Protein AF-A0A966SJA0-F1 (afdb_monomer_lite)

Structure (mmCIF, N/CA/C/O backbone):
data_AF-A0A966SJA0-F1
#
_entry.id   AF-A0A966SJA0-F1
#
loop_
_atom_site.group_PDB
_atom_site.id
_atom_site.type_symbol
_atom_site.label_atom_id
_atom_site.label_alt_id
_atom_site.label_comp_id
_atom_site.label_asym_id
_atom_site.label_entity_id
_atom_site.label_seq_id
_atom_site.pdbx_PDB_ins_code
_atom_site.Cartn_x
_atom_site.Cartn_y
_atom_site.Cartn_z
_atom_site.occupancy
_atom_site.B_iso_or_equiv
_atom_site.auth_seq_id
_atom_site.auth_comp_id
_atom_site.auth_asym_id
_atom_site.auth_atom_id
_atom_site.pdbx_PDB_model_num
ATOM 1 N N . ASN A 1 1 ? -10.870 18.703 -3.153 1.00 44.91 1 ASN A N 1
ATOM 2 C CA . ASN A 1 1 ? -11.644 18.810 -4.413 1.00 44.91 1 ASN A CA 1
ATOM 3 C C . ASN A 1 1 ? -11.099 17.917 -5.536 1.00 44.91 1 ASN A C 1
ATOM 5 O O . ASN A 1 1 ? -11.038 18.355 -6.672 1.00 44.91 1 ASN A O 1
ATOM 9 N N . TYR A 1 2 ? -10.766 16.648 -5.261 1.00 39.69 2 TYR A N 1
ATOM 10 C CA . TYR A 1 2 ? -10.372 15.685 -6.312 1.00 39.69 2 TYR A CA 1
ATOM 11 C C . TYR A 1 2 ? -11.586 15.096 -7.056 1.00 39.69 2 TYR A C 1
ATOM 13 O O . TYR A 1 2 ? -11.503 14.808 -8.240 1.00 39.69 2 TYR A O 1
ATOM 21 N N . ALA A 1 3 ? -12.736 14.979 -6.378 1.00 45.75 3 ALA A N 1
ATOM 22 C CA . ALA A 1 3 ? -13.991 14.523 -6.987 1.00 45.75 3 ALA A CA 1
ATOM 23 C C . ALA A 1 3 ? -14.664 15.580 -7.885 1.00 45.75 3 ALA A C 1
ATOM 25 O O . ALA A 1 3 ? -15.545 15.246 -8.666 1.00 45.75 3 ALA A O 1
ATOM 26 N N . VAL A 1 4 ? -14.269 16.852 -7.751 1.00 48.88 4 VAL A N 1
ATOM 27 C CA . VAL A 1 4 ? -14.918 17.989 -8.428 1.00 48.88 4 VAL A CA 1
ATOM 28 C C . VAL A 1 4 ? -14.177 18.383 -9.706 1.00 48.88 4 VAL A C 1
ATOM 30 O O . VAL A 1 4 ? -14.816 18.767 -10.675 1.00 48.88 4 VAL A O 1
ATOM 33 N N . ASN A 1 5 ? -12.849 18.237 -9.734 1.00 48.62 5 ASN A N 1
ATOM 34 C CA . ASN A 1 5 ? -12.024 18.525 -10.905 1.00 48.62 5 ASN A CA 1
ATOM 35 C C . ASN A 1 5 ? -11.152 17.306 -11.229 1.00 48.62 5 ASN A C 1
ATOM 37 O O . ASN A 1 5 ? -10.047 17.200 -10.686 1.00 48.62 5 ASN A O 1
ATOM 41 N N . PRO A 1 6 ? -11.626 16.376 -12.074 1.00 47.94 6 PRO A N 1
ATOM 42 C CA . PRO A 1 6 ? -10.750 15.351 -12.611 1.00 47.94 6 PRO A CA 1
ATOM 43 C C . PRO A 1 6 ? -9.652 16.009 -13.471 1.00 47.94 6 PRO A C 1
ATOM 45 O O . PRO A 1 6 ? -9.915 17.014 -14.140 1.00 47.94 6 PRO A O 1
ATOM 48 N N . PRO A 1 7 ? -8.419 15.480 -13.443 1.00 51.56 7 PRO A N 1
ATOM 49 C CA . PRO A 1 7 ? -7.311 16.006 -14.230 1.00 51.56 7 PRO A CA 1
ATOM 50 C C . PRO A 1 7 ? -7.607 15.950 -15.736 1.00 51.56 7 PRO A C 1
ATOM 52 O O . PRO A 1 7 ? -8.364 15.101 -16.216 1.00 51.56 7 PRO A O 1
ATOM 55 N N . ALA A 1 8 ? -7.011 16.881 -16.485 1.00 55.66 8 ALA A N 1
ATOM 56 C CA . ALA A 1 8 ? -7.198 16.980 -17.929 1.00 55.66 8 ALA A CA 1
ATOM 57 C C . ALA A 1 8 ? -6.725 15.695 -18.632 1.00 55.66 8 ALA A C 1
ATOM 59 O O . ALA A 1 8 ? -5.704 15.106 -18.262 1.00 55.66 8 ALA A O 1
ATOM 60 N N . ALA A 1 9 ? -7.461 15.270 -19.663 1.00 46.16 9 ALA A N 1
ATOM 61 C CA . ALA A 1 9 ? -7.163 14.067 -20.436 1.00 46.16 9 ALA A CA 1
ATOM 62 C C . ALA A 1 9 ? -5.716 14.103 -20.971 1.00 46.16 9 ALA A C 1
ATOM 64 O O . ALA A 1 9 ? -5.395 14.891 -21.857 1.00 46.16 9 ALA A O 1
ATOM 65 N N . GLY A 1 10 ? -4.841 13.267 -20.399 1.00 52.41 10 GLY A N 1
ATOM 66 C CA . GLY A 1 10 ? -3.413 13.199 -20.739 1.00 52.41 10 GLY A CA 1
ATOM 67 C C . GLY A 1 10 ? -2.457 13.225 -19.541 1.00 52.41 10 GLY A C 1
ATOM 68 O O . GLY A 1 10 ? -1.282 12.897 -19.709 1.00 52.41 10 GLY A O 1
ATOM 69 N N . GLN A 1 11 ? -2.929 13.559 -18.335 1.00 54.84 11 GLN A N 1
ATOM 70 C CA . GLN A 1 11 ? -2.135 13.406 -17.110 1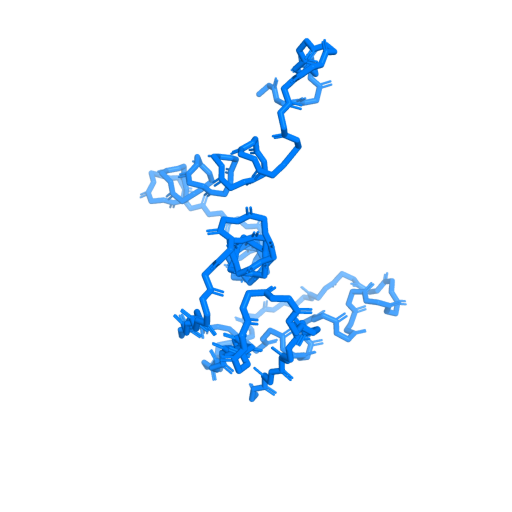.00 54.84 11 GLN A CA 1
ATOM 71 C C . GLN A 1 11 ? -2.049 11.934 -16.690 1.00 54.84 11 GLN A C 1
ATOM 73 O O . GLN A 1 11 ? -3.011 11.173 -16.801 1.00 54.84 11 GLN A O 1
ATOM 78 N N . ARG A 1 12 ? -0.847 11.508 -16.281 1.00 63.00 12 ARG A N 1
ATOM 79 C CA . ARG A 1 12 ? -0.554 10.122 -15.903 1.00 63.00 12 ARG A CA 1
ATOM 80 C C . ARG A 1 12 ? -1.277 9.808 -14.589 1.00 63.00 12 ARG A C 1
ATOM 82 O O . ARG A 1 12 ? -0.854 10.331 -13.558 1.00 63.00 12 ARG A O 1
ATOM 89 N N . PRO A 1 13 ? -2.263 8.889 -14.570 1.00 64.12 13 PRO A N 1
ATOM 90 C CA . PRO A 1 13 ? -3.042 8.579 -13.363 1.00 64.12 13 PRO A CA 1
ATOM 91 C C . PRO A 1 13 ? -2.181 8.153 -12.156 1.00 64.12 13 PRO A C 1
ATOM 93 O O . PRO A 1 13 ? -2.591 8.286 -11.006 1.00 64.12 13 PRO A O 1
ATOM 96 N N . SER A 1 14 ? -0.960 7.669 -12.419 1.00 65.69 14 SER A N 1
ATOM 97 C CA . SER A 1 14 ? 0.110 7.389 -11.451 1.00 65.69 14 SER A CA 1
ATOM 98 C C . SER A 1 14 ? 0.491 8.557 -10.578 1.00 65.69 14 SER A C 1
ATOM 100 O O . SER A 1 14 ? 0.587 8.430 -9.358 1.00 65.69 14 SER A O 1
ATOM 102 N N . GLU A 1 15 ? 0.813 9.658 -11.243 1.00 71.31 15 GLU A N 1
ATOM 103 C CA . GLU A 1 15 ? 1.457 10.804 -10.632 1.00 71.31 15 GLU A CA 1
ATOM 104 C C . GLU A 1 15 ? 0.416 11.519 -9.778 1.00 71.31 15 GLU A C 1
ATOM 106 O O . GLU A 1 15 ? 0.711 11.875 -8.638 1.00 71.31 15 GLU A O 1
ATOM 111 N N . ASP A 1 16 ? -0.827 11.563 -10.261 1.00 76.25 16 ASP A N 1
ATOM 112 C CA . ASP A 1 16 ? -1.985 12.078 -9.538 1.00 76.25 16 ASP A CA 1
ATOM 113 C C . ASP A 1 16 ? -2.315 11.230 -8.308 1.00 76.25 16 ASP A C 1
ATOM 115 O O . ASP A 1 16 ? -2.483 11.772 -7.219 1.00 76.25 16 ASP A O 1
ATOM 119 N N . ALA A 1 17 ? -2.332 9.898 -8.424 1.00 77.12 17 ALA A N 1
ATOM 120 C CA . ALA A 1 17 ? -2.587 9.025 -7.279 1.00 77.12 17 ALA A CA 1
ATOM 121 C C . ALA A 1 17 ? -1.501 9.167 -6.198 1.00 77.12 17 ALA A C 1
ATOM 123 O O . ALA A 1 17 ? -1.811 9.297 -5.015 1.00 77.12 17 ALA A O 1
ATOM 124 N N . ILE A 1 18 ? -0.221 9.207 -6.581 1.00 82.81 18 ILE A N 1
ATOM 125 C CA . ILE A 1 18 ? 0.883 9.402 -5.629 1.00 82.81 18 ILE A CA 1
ATOM 126 C C . ILE A 1 18 ? 0.835 10.811 -5.016 1.00 82.81 18 ILE A C 1
ATOM 128 O O . ILE A 1 18 ? 1.039 10.963 -3.809 1.00 82.81 18 ILE A O 1
ATOM 132 N N . ALA A 1 19 ? 0.557 11.845 -5.815 1.00 82.81 19 ALA A N 1
ATOM 133 C CA . ALA A 1 19 ? 0.403 13.217 -5.336 1.00 82.81 19 ALA A CA 1
ATOM 134 C C . ALA A 1 19 ? -0.793 13.357 -4.386 1.00 82.81 19 ALA A C 1
ATOM 136 O O . ALA A 1 19 ? -0.694 14.048 -3.372 1.00 82.81 19 ALA A O 1
ATOM 137 N N . PHE A 1 20 ? -1.889 12.653 -4.661 1.00 82.31 20 PHE A N 1
ATOM 138 C CA . PHE A 1 20 ? -3.046 12.577 -3.782 1.00 82.31 20 PHE A CA 1
ATOM 139 C C . PHE A 1 20 ? -2.681 11.964 -2.430 1.00 82.31 20 PHE A C 1
ATOM 141 O O . PHE A 1 20 ? -3.023 12.534 -1.396 1.00 82.31 20 PHE A O 1
ATOM 148 N N . VAL A 1 21 ? -1.909 10.872 -2.405 1.00 86.00 21 VAL A N 1
ATOM 149 C CA . VAL A 1 21 ? -1.437 10.300 -1.134 1.00 86.00 21 VAL A CA 1
ATOM 150 C C . VAL A 1 21 ? -0.550 11.283 -0.373 1.00 86.00 21 VAL A C 1
ATOM 152 O O . VAL A 1 21 ? -0.764 11.471 0.820 1.00 86.00 21 VAL A O 1
ATOM 155 N N . LYS A 1 22 ? 0.374 11.988 -1.040 1.00 85.75 22 LYS A N 1
ATOM 156 C CA . LYS A 1 22 ? 1.177 13.047 -0.393 1.00 85.75 22 LYS A CA 1
ATOM 157 C C . LYS A 1 22 ? 0.306 14.167 0.183 1.00 85.75 22 LYS A C 1
ATOM 159 O O . LYS A 1 22 ? 0.585 14.682 1.262 1.00 85.75 22 LYS A O 1
ATOM 164 N N . HIS A 1 23 ? -0.758 14.544 -0.523 1.00 84.44 23 HIS A N 1
ATOM 165 C CA . HIS A 1 23 ? -1.717 15.528 -0.033 1.00 84.44 23 HIS A CA 1
ATOM 166 C C . HIS A 1 23 ? -2.468 15.023 1.208 1.00 84.44 23 HIS A C 1
ATOM 168 O O . HIS A 1 23 ? -2.600 15.767 2.180 1.00 84.44 23 HIS A O 1
ATOM 174 N N . LEU A 1 24 ? -2.901 13.757 1.213 1.00 84.75 24 LEU A N 1
ATOM 175 C CA . LEU A 1 24 ? -3.510 13.130 2.388 1.00 84.75 24 LEU A CA 1
ATOM 176 C C . LEU A 1 24 ? -2.545 13.067 3.573 1.00 84.75 24 LEU A C 1
ATOM 178 O O . LEU A 1 24 ? -2.978 13.273 4.698 1.00 84.75 24 LEU A O 1
ATOM 182 N N . GLU A 1 25 ? -1.252 12.830 3.349 1.00 85.62 25 GLU A N 1
ATOM 183 C CA . GLU A 1 25 ? -0.243 12.870 4.415 1.00 85.62 25 GLU A CA 1
ATOM 184 C C . GLU A 1 25 ? -0.135 14.259 5.047 1.00 85.62 25 GLU A C 1
ATOM 186 O O . GLU A 1 25 ? -0.131 14.374 6.272 1.00 85.62 25 GLU A O 1
ATOM 191 N N . ALA A 1 26 ? -0.092 15.309 4.221 1.00 84.81 26 ALA A N 1
ATOM 192 C CA . ALA A 1 26 ? -0.047 16.686 4.702 1.00 84.81 26 ALA A CA 1
ATOM 193 C C . ALA A 1 26 ? -1.310 17.049 5.499 1.00 84.81 26 ALA A C 1
ATOM 195 O O . ALA A 1 26 ? -1.215 17.634 6.574 1.00 84.81 26 ALA A O 1
ATOM 196 N N . GLN A 1 27 ? -2.490 16.652 5.012 1.00 82.25 27 GLN A N 1
ATOM 197 C CA . GLN A 1 27 ? -3.751 16.886 5.721 1.00 82.25 27 GLN A CA 1
ATOM 198 C C . GLN A 1 27 ? -3.874 16.050 7.001 1.00 82.25 27 GLN A C 1
ATOM 200 O O . GLN A 1 27 ? -4.347 16.563 8.010 1.00 82.25 27 GLN A O 1
ATOM 205 N N . ALA A 1 28 ? -3.414 14.797 6.999 1.00 82.94 28 ALA A N 1
ATOM 206 C CA . ALA A 1 28 ? -3.422 13.943 8.183 1.00 82.94 28 ALA A CA 1
ATOM 207 C C . ALA A 1 28 ? -2.525 14.501 9.296 1.00 82.94 28 ALA A C 1
ATOM 209 O O . ALA A 1 28 ? -2.890 14.423 10.465 1.00 82.94 28 ALA A O 1
ATOM 210 N N . ALA A 1 29 ? -1.377 15.088 8.941 1.00 77.44 29 ALA A N 1
ATOM 211 C CA . ALA A 1 29 ? -0.503 15.759 9.899 1.00 77.44 29 ALA A CA 1
ATOM 212 C C . ALA A 1 29 ? -1.157 17.003 10.528 1.00 77.44 29 ALA A C 1
ATOM 214 O O . ALA A 1 29 ? -0.881 17.321 11.679 1.00 77.44 29 ALA A O 1
ATOM 215 N N . GLU A 1 30 ? -2.022 17.694 9.782 1.00 77.88 30 GLU A N 1
ATOM 216 C CA . GLU A 1 30 ? -2.679 18.929 10.218 1.00 77.88 30 GLU A CA 1
ATOM 217 C C . GLU A 1 30 ? -3.969 18.670 11.018 1.00 77.88 30 GLU A C 1
ATOM 219 O O . GLU A 1 30 ? -4.233 19.350 12.005 1.00 77.88 30 GLU A O 1
ATOM 224 N N . LYS A 1 31 ? -4.789 17.702 10.590 1.00 79.19 31 LYS A N 1
ATOM 225 C CA . LYS A 1 31 ? -6.181 17.534 11.055 1.00 79.19 31 LYS A CA 1
ATOM 226 C C . LYS A 1 31 ? -6.496 16.144 11.605 1.00 79.19 31 LYS A C 1
ATOM 228 O O . LYS A 1 31 ? -7.602 15.925 12.092 1.00 79.19 31 LYS A O 1
ATOM 233 N N . GLY A 1 32 ? -5.551 15.208 11.521 1.00 75.19 32 GLY A N 1
ATOM 234 C CA . GLY A 1 32 ? -5.851 13.785 11.646 1.00 75.19 32 GLY A CA 1
ATOM 235 C C . GLY A 1 32 ? -6.623 13.263 10.428 1.00 75.19 32 GLY A C 1
ATOM 236 O O . GLY A 1 32 ? -7.212 14.022 9.657 1.00 75.19 32 GLY A O 1
ATOM 237 N N . LEU A 1 33 ? -6.589 11.950 10.215 1.00 79.56 33 LEU A N 1
ATOM 238 C CA . LEU A 1 33 ? -7.358 11.288 9.163 1.00 79.56 33 LEU A CA 1
ATOM 239 C C . LEU A 1 33 ? -8.065 10.090 9.783 1.00 79.56 33 LEU A C 1
ATOM 241 O O . LEU A 1 33 ? -7.393 9.198 10.293 1.00 79.56 33 LEU A O 1
ATOM 245 N N . GLU A 1 34 ? -9.393 10.066 9.712 1.00 81.06 34 GLU A N 1
ATOM 246 C CA . GLU A 1 34 ? -10.187 8.921 10.147 1.00 81.06 34 GLU A CA 1
ATOM 247 C C . GLU A 1 34 ? -10.756 8.161 8.935 1.00 81.06 34 GLU A C 1
ATOM 249 O O . GLU A 1 34 ? -11.267 8.791 8.003 1.00 81.06 34 GLU A O 1
ATOM 254 N N . PRO A 1 35 ? -10.682 6.820 8.925 1.00 85.25 35 PRO A N 1
ATOM 255 C CA . PRO A 1 35 ? -10.020 5.996 9.934 1.00 85.25 35 PRO A CA 1
ATOM 256 C C . PRO A 1 35 ? -8.486 6.095 9.842 1.00 85.25 35 PRO A C 1
ATOM 258 O O . PRO A 1 35 ? -7.934 6.153 8.740 1.00 85.25 35 PRO A O 1
ATOM 261 N N . ALA A 1 36 ? -7.785 6.061 10.981 1.00 83.44 36 ALA A N 1
ATOM 262 C CA . ALA A 1 36 ? -6.319 6.213 11.050 1.00 83.44 36 ALA A CA 1
ATOM 263 C C . ALA A 1 36 ? -5.540 5.263 10.113 1.00 83.44 36 ALA A C 1
ATOM 265 O O . ALA A 1 36 ? -4.471 5.597 9.584 1.00 83.44 36 ALA A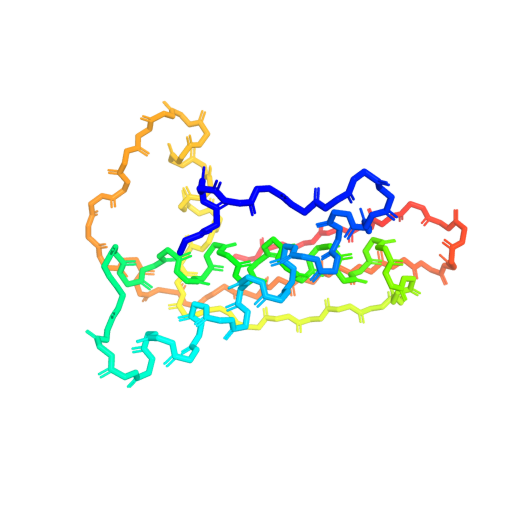 O 1
ATOM 266 N N . TRP A 1 37 ? -6.097 4.077 9.851 1.00 89.50 37 TRP A N 1
ATOM 267 C CA . TRP A 1 37 ? -5.507 3.088 8.956 1.00 89.50 37 TRP A CA 1
ATOM 268 C C . TRP A 1 37 ? -5.659 3.413 7.461 1.00 89.50 37 TRP A C 1
ATOM 270 O O . TRP A 1 37 ? -4.890 2.881 6.654 1.00 89.50 37 TRP A O 1
ATOM 280 N N . ALA A 1 38 ? -6.575 4.305 7.060 1.00 88.81 38 ALA A N 1
ATOM 281 C CA . ALA A 1 38 ? -6.825 4.639 5.652 1.00 88.81 38 ALA A CA 1
ATOM 282 C C . ALA A 1 38 ? -5.568 5.182 4.964 1.00 88.81 38 ALA A C 1
ATOM 284 O O . ALA A 1 38 ? -5.246 4.802 3.835 1.00 88.81 38 ALA A O 1
ATOM 285 N N . LEU A 1 3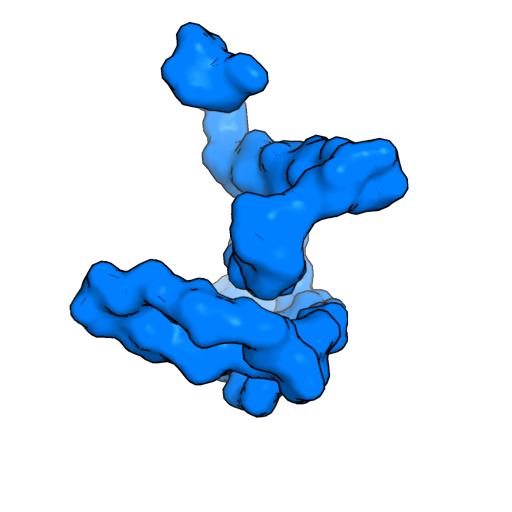9 ? -4.783 5.991 5.683 1.00 90.19 39 LEU A N 1
ATOM 286 C CA . LEU A 1 39 ? -3.518 6.504 5.168 1.00 90.19 39 LEU A CA 1
ATOM 287 C C . LEU A 1 39 ? -2.502 5.384 4.902 1.00 90.19 39 LEU A C 1
ATOM 289 O O . LEU A 1 39 ? -1.679 5.493 3.996 1.00 90.19 39 LEU A O 1
ATOM 293 N N . SER A 1 40 ? -2.550 4.289 5.663 1.00 91.81 40 SER A N 1
ATOM 294 C CA . SER A 1 40 ? -1.636 3.157 5.461 1.00 91.81 40 SER A CA 1
ATOM 295 C C . SER A 1 40 ? -1.983 2.349 4.215 1.00 91.81 40 SER A C 1
ATOM 297 O O . SER A 1 40 ? -1.070 1.945 3.497 1.00 91.81 40 SER A O 1
ATOM 299 N N . LEU A 1 41 ? -3.272 2.196 3.898 1.00 91.38 41 LEU A N 1
ATOM 300 C CA . LEU A 1 41 ? -3.703 1.625 2.617 1.00 91.38 41 LEU A CA 1
ATOM 301 C C . LEU A 1 41 ? -3.323 2.526 1.437 1.00 91.38 41 LEU A C 1
ATOM 303 O O . LEU A 1 41 ? -2.794 2.047 0.437 1.00 91.38 41 LEU A O 1
ATOM 307 N N . ALA A 1 42 ? -3.513 3.840 1.576 1.00 91.00 42 ALA A N 1
ATOM 308 C CA . ALA A 1 42 ? -3.119 4.800 0.549 1.00 91.00 42 ALA A CA 1
ATOM 309 C C . ALA A 1 42 ? -1.601 4.751 0.280 1.00 91.00 42 ALA A C 1
ATOM 311 O O . ALA A 1 42 ? -1.165 4.651 -0.866 1.00 91.00 42 ALA A O 1
ATOM 312 N N . ARG A 1 43 ? -0.779 4.736 1.338 1.00 91.69 43 ARG A N 1
ATOM 313 C CA . ARG A 1 43 ? 0.685 4.580 1.244 1.00 91.69 43 ARG A CA 1
ATOM 314 C 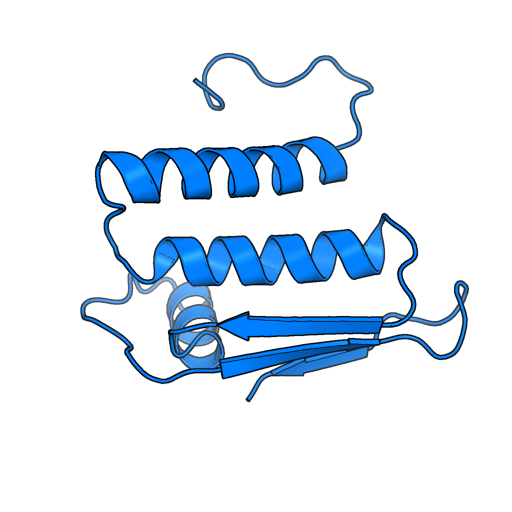C . ARG A 1 43 ? 1.102 3.268 0.590 1.00 91.69 43 ARG A C 1
ATOM 316 O O . ARG A 1 43 ? 2.067 3.256 -0.175 1.00 91.69 43 ARG A O 1
ATOM 323 N N . TYR A 1 44 ? 0.399 2.182 0.899 1.00 93.25 44 TYR A N 1
ATOM 324 C CA . TYR A 1 44 ? 0.625 0.883 0.279 1.00 93.25 44 TYR A CA 1
ATOM 325 C C . TYR A 1 44 ? 0.404 0.946 -1.240 1.00 93.25 44 TYR A C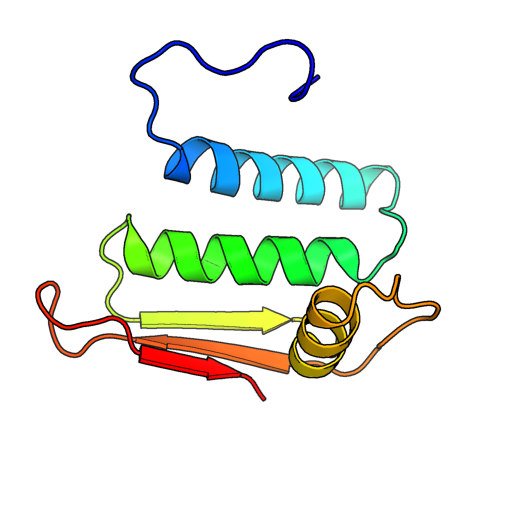 1
ATOM 327 O O . TYR A 1 44 ? 1.313 0.612 -2.000 1.00 93.25 44 TYR A O 1
ATOM 335 N N . GLU A 1 45 ? -0.742 1.461 -1.693 1.00 90.88 45 GLU A N 1
ATOM 336 C CA . GLU A 1 45 ? -1.021 1.597 -3.128 1.00 90.88 45 GLU A CA 1
ATOM 337 C C . GLU A 1 45 ? -0.036 2.549 -3.812 1.00 90.88 45 GLU A C 1
ATOM 339 O O . GLU A 1 45 ? 0.525 2.207 -4.850 1.00 90.88 45 GLU A O 1
ATOM 344 N N . ALA A 1 46 ? 0.281 3.698 -3.208 1.00 90.00 46 ALA A N 1
ATOM 345 C CA . ALA A 1 46 ? 1.284 4.613 -3.753 1.00 90.00 46 ALA A CA 1
ATOM 346 C C . ALA A 1 46 ? 2.665 3.949 -3.908 1.00 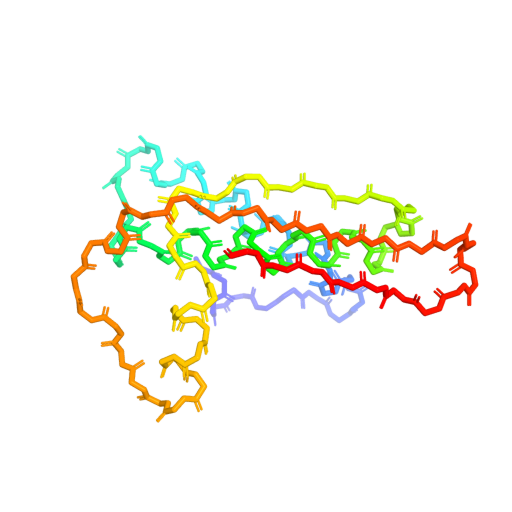90.00 46 ALA A C 1
ATOM 348 O O . ALA A 1 46 ? 3.363 4.204 -4.889 1.00 90.00 46 ALA A O 1
ATOM 349 N N . GLY A 1 47 ? 3.058 3.077 -2.972 1.00 90.06 47 GLY A N 1
ATOM 350 C CA . GLY A 1 47 ? 4.283 2.279 -3.070 1.00 90.06 47 GLY A CA 1
ATOM 351 C C . GLY A 1 47 ? 4.267 1.325 -4.265 1.00 90.06 47 GLY A C 1
ATOM 352 O O . GLY A 1 47 ? 5.235 1.286 -5.029 1.00 90.06 47 GLY A O 1
ATOM 353 N N . ARG A 1 48 ? 3.147 0.625 -4.480 1.00 90.19 48 ARG A N 1
ATOM 354 C CA . ARG A 1 48 ? 2.945 -0.236 -5.653 1.00 90.19 48 ARG A CA 1
ATOM 355 C C . ARG A 1 48 ? 3.020 0.560 -6.953 1.00 90.19 48 ARG A C 1
ATOM 357 O O . ARG A 1 48 ? 3.743 0.163 -7.860 1.00 90.19 48 ARG A O 1
ATOM 364 N N . LEU A 1 49 ? 2.320 1.690 -7.029 1.00 88.12 49 LEU A N 1
ATOM 365 C CA . LEU A 1 49 ? 2.309 2.559 -8.206 1.00 88.12 49 LEU A CA 1
ATOM 366 C C . LEU A 1 49 ? 3.696 3.128 -8.508 1.00 88.12 49 LEU A C 1
ATOM 368 O O . LEU A 1 49 ? 4.099 3.181 -9.668 1.00 88.12 49 LEU A O 1
ATOM 372 N N . ALA A 1 50 ? 4.461 3.495 -7.478 1.00 85.88 50 ALA A N 1
ATOM 373 C CA . ALA A 1 50 ? 5.834 3.943 -7.659 1.00 85.88 50 ALA A CA 1
ATOM 374 C C . ALA A 1 50 ? 6.736 2.828 -8.197 1.00 85.88 50 ALA A C 1
ATOM 376 O O . ALA A 1 50 ? 7.512 3.044 -9.132 1.00 85.88 50 ALA A O 1
ATOM 377 N N . ALA A 1 51 ? 6.586 1.618 -7.662 1.00 87.31 51 ALA A N 1
ATOM 378 C CA . ALA A 1 51 ? 7.295 0.455 -8.159 1.00 87.31 51 ALA A CA 1
ATOM 379 C C . ALA A 1 51 ? 6.912 0.131 -9.609 1.00 87.31 51 ALA A C 1
ATOM 381 O O . ALA A 1 51 ? 7.787 -0.212 -10.400 1.00 87.31 51 ALA A O 1
ATOM 382 N N . GLU A 1 52 ? 5.631 0.248 -9.967 1.00 86.31 52 GLU A N 1
ATOM 383 C CA . GLU A 1 52 ? 5.075 -0.109 -11.273 1.00 86.31 52 GLU A CA 1
ATOM 384 C C . GLU A 1 52 ? 5.407 0.913 -12.369 1.00 86.31 52 GLU A C 1
ATOM 386 O O . GLU A 1 52 ? 6.000 0.539 -13.383 1.00 86.31 52 GLU A O 1
ATOM 391 N N . TRP A 1 53 ? 5.088 2.189 -12.136 1.00 80.94 53 TRP A N 1
ATOM 392 C CA . TRP A 1 53 ? 5.101 3.253 -13.143 1.00 80.94 53 TRP A CA 1
ATOM 393 C C . TRP A 1 53 ? 6.361 4.119 -13.146 1.00 80.94 53 TRP A C 1
ATOM 395 O O . TRP A 1 53 ? 6.790 4.549 -14.214 1.00 80.94 53 TRP A O 1
ATOM 405 N N . HIS A 1 54 ? 7.022 4.315 -12.001 1.00 78.56 54 HIS A N 1
ATOM 406 C CA . HIS A 1 54 ? 8.324 5.003 -11.957 1.00 78.56 54 HIS A CA 1
ATOM 407 C C . HIS A 1 54 ? 9.507 4.057 -12.196 1.00 78.56 54 HIS A C 1
ATOM 409 O O . HIS A 1 54 ? 10.662 4.435 -12.005 1.00 78.56 54 HIS A O 1
ATOM 415 N N . ASN A 1 55 ? 9.226 2.824 -12.630 1.00 78.06 55 ASN A N 1
ATOM 416 C CA . ASN A 1 55 ? 10.216 1.823 -13.013 1.00 78.06 55 ASN A CA 1
ATOM 417 C C . ASN A 1 55 ? 11.246 1.500 -11.915 1.00 78.06 55 ASN A C 1
ATOM 419 O O . ASN A 1 55 ? 12.384 1.105 -12.189 1.00 78.06 55 ASN A O 1
ATOM 423 N N . GLN A 1 56 ? 10.848 1.672 -10.652 1.00 83.44 56 GLN A N 1
ATOM 424 C CA . GLN A 1 56 ? 11.707 1.397 -9.512 1.00 83.44 56 GLN A CA 1
ATOM 425 C C . GLN A 1 56 ? 11.878 -0.118 -9.354 1.00 83.44 56 GLN A C 1
ATOM 427 O O . GLN A 1 56 ? 10.913 -0.885 -9.323 1.00 83.44 56 GLN A O 1
ATOM 432 N N . ARG A 1 57 ? 13.138 -0.565 -9.270 1.00 88.19 57 ARG A N 1
ATOM 433 C CA . ARG A 1 57 ? 13.473 -1.996 -9.150 1.00 88.19 57 ARG A CA 1
ATOM 434 C C . ARG A 1 57 ? 13.138 -2.571 -7.779 1.00 88.19 57 ARG A C 1
ATOM 436 O O . ARG A 1 57 ? 12.908 -3.773 -7.683 1.00 88.19 57 ARG A O 1
ATOM 443 N N . LEU A 1 58 ? 13.141 -1.731 -6.749 1.00 91.50 58 LEU A N 1
ATOM 444 C CA . LEU A 1 58 ? 12.874 -2.102 -5.368 1.00 91.50 58 LEU A CA 1
ATOM 445 C C . LEU A 1 58 ? 12.206 -0.926 -4.654 1.00 91.50 58 LEU A C 1
ATOM 447 O O . LEU A 1 58 ? 12.742 0.179 -4.649 1.00 91.50 58 LEU A O 1
ATOM 451 N N . VAL A 1 59 ? 11.059 -1.185 -4.037 1.00 93.50 59 VAL A N 1
ATOM 452 C CA . VAL A 1 59 ? 10.352 -0.263 -3.148 1.00 93.50 59 VAL A CA 1
ATOM 453 C C . VAL A 1 59 ? 10.052 -1.016 -1.865 1.00 93.50 59 VAL A C 1
ATOM 455 O O . VAL A 1 59 ? 9.509 -2.116 -1.901 1.00 93.50 59 VAL A O 1
ATOM 458 N N . ILE A 1 60 ? 10.419 -0.430 -0.730 1.00 94.19 60 ILE A N 1
ATOM 459 C CA . ILE A 1 60 ? 10.178 -0.997 0.597 1.00 94.19 60 ILE A CA 1
ATOM 460 C C . ILE A 1 60 ? 9.443 0.051 1.424 1.00 94.19 60 ILE A C 1
ATOM 462 O O . ILE A 1 60 ? 9.835 1.220 1.441 1.00 94.19 60 ILE A O 1
ATOM 466 N N . ARG A 1 61 ? 8.371 -0.353 2.105 1.00 94.56 61 ARG A N 1
ATOM 467 C CA . ARG A 1 61 ? 7.592 0.518 2.990 1.00 94.56 61 ARG A CA 1
ATOM 468 C C . ARG A 1 61 ? 7.227 -0.212 4.274 1.00 94.56 61 ARG A C 1
ATOM 470 O O . ARG A 1 61 ? 6.628 -1.280 4.228 1.00 94.56 61 ARG A O 1
ATOM 477 N N . LEU A 1 62 ? 7.539 0.410 5.408 1.00 94.88 62 LEU A N 1
ATOM 478 C CA . LEU A 1 62 ? 6.977 0.037 6.702 1.00 94.88 62 LEU A CA 1
ATOM 479 C C . LEU A 1 62 ? 5.695 0.843 6.925 1.00 94.88 62 LEU A C 1
ATOM 481 O O . LEU A 1 62 ? 5.698 2.069 6.805 1.00 94.88 62 LEU A O 1
ATOM 485 N N . LEU A 1 63 ? 4.607 0.150 7.228 1.00 93.94 63 LEU A N 1
ATOM 486 C CA . LEU A 1 63 ? 3.284 0.721 7.438 1.00 93.94 63 LEU A CA 1
ATOM 487 C C . LEU A 1 63 ? 2.884 0.471 8.895 1.00 93.94 63 LEU A C 1
ATOM 489 O O . LEU A 1 63 ? 3.097 -0.639 9.369 1.00 93.94 63 LEU A O 1
ATOM 493 N N . PRO A 1 64 ? 2.314 1.452 9.614 1.00 93.00 64 PRO A N 1
ATOM 494 C CA . PRO A 1 64 ? 2.007 1.311 11.043 1.00 93.00 64 PRO A CA 1
ATOM 495 C C . PRO A 1 64 ? 0.770 0.441 11.348 1.00 93.00 64 PRO A C 1
ATOM 497 O O . PRO A 1 64 ? 0.442 0.243 12.517 1.00 93.00 64 PRO A O 1
ATOM 500 N N . HIS A 1 65 ? 0.089 -0.076 10.320 1.00 94.50 65 HIS A N 1
ATOM 501 C CA . HIS A 1 65 ? -1.154 -0.840 10.443 1.00 94.50 65 HIS A CA 1
ATOM 502 C C . HIS A 1 65 ? -1.106 -2.162 9.669 1.00 94.50 65 HIS A C 1
ATOM 504 O O . HIS A 1 65 ? -0.335 -2.283 8.713 1.00 94.50 65 HIS A O 1
ATOM 510 N N . ASP A 1 66 ? -1.975 -3.106 10.061 1.00 94.12 66 ASP A N 1
ATOM 511 C CA . ASP A 1 66 ? -2.086 -4.452 9.478 1.00 94.12 66 ASP A CA 1
ATOM 512 C C . ASP A 1 66 ? -2.739 -4.381 8.095 1.00 94.12 66 ASP A C 1
ATOM 514 O O . ASP A 1 66 ? -3.928 -4.649 7.900 1.00 94.12 66 ASP A O 1
ATOM 518 N N . VAL A 1 67 ? -1.952 -3.948 7.117 1.00 93.62 67 VAL A N 1
ATOM 519 C CA . VAL A 1 67 ? -2.416 -3.669 5.754 1.00 93.62 67 VAL A CA 1
ATOM 520 C C . VAL A 1 67 ? -2.913 -4.935 5.070 1.00 93.62 67 VAL A C 1
ATOM 522 O O . VAL A 1 67 ? -3.856 -4.871 4.285 1.00 93.62 67 VAL A O 1
ATOM 525 N N . LYS A 1 68 ? -2.341 -6.097 5.397 1.00 91.62 68 LYS A N 1
ATOM 526 C CA . LYS A 1 68 ? -2.765 -7.378 4.828 1.00 91.62 68 LYS A CA 1
ATOM 527 C C . LYS A 1 68 ? -4.180 -7.731 5.268 1.00 91.62 68 LYS A C 1
ATOM 529 O O . LYS A 1 68 ? -5.023 -8.068 4.431 1.00 91.62 68 LYS A O 1
ATOM 534 N N . ARG A 1 69 ? -4.455 -7.633 6.570 1.00 91.44 69 ARG A N 1
ATOM 535 C CA . ARG A 1 69 ? -5.795 -7.869 7.108 1.00 91.44 69 ARG A CA 1
ATOM 536 C C . ARG A 1 69 ? -6.783 -6.829 6.594 1.00 91.44 69 ARG A C 1
ATOM 538 O O . ARG A 1 69 ? -7.850 -7.209 6.125 1.00 91.44 69 ARG A O 1
ATOM 545 N N . LEU A 1 70 ? -6.414 -5.550 6.620 1.00 92.31 70 LEU A N 1
ATOM 546 C CA . LEU A 1 70 ? -7.256 -4.457 6.127 1.00 92.31 70 LEU A CA 1
ATOM 547 C C . LEU A 1 70 ? -7.644 -4.646 4.658 1.00 92.31 70 LEU A C 1
ATOM 549 O O . LEU A 1 70 ? -8.821 -4.553 4.325 1.00 92.31 70 LEU A O 1
ATOM 553 N N . ALA A 1 71 ? -6.684 -4.973 3.789 1.00 88.88 71 ALA A N 1
ATOM 554 C CA . ALA A 1 71 ? -6.951 -5.232 2.377 1.00 88.88 71 ALA A CA 1
ATOM 555 C C . ALA A 1 71 ? -7.891 -6.429 2.178 1.00 88.88 71 ALA A C 1
ATOM 557 O O . ALA A 1 71 ? -8.771 -6.381 1.323 1.00 88.88 71 ALA A O 1
ATOM 558 N N . THR A 1 72 ? -7.739 -7.480 2.991 1.00 90.69 72 THR A N 1
ATOM 559 C CA . THR A 1 72 ? -8.618 -8.659 2.949 1.00 90.69 72 THR A CA 1
ATOM 560 C C . THR A 1 72 ? -10.053 -8.302 3.348 1.00 90.69 72 THR A C 1
ATOM 562 O O . THR A 1 72 ? -10.988 -8.691 2.656 1.00 90.69 72 THR A O 1
ATOM 565 N N . LEU A 1 73 ? -10.228 -7.523 4.421 1.00 90.50 73 LEU A N 1
ATOM 566 C CA . LEU A 1 73 ? -11.542 -7.062 4.882 1.00 90.50 73 LEU A CA 1
ATOM 567 C C . LEU A 1 73 ? -12.208 -6.141 3.851 1.00 90.50 73 LEU A C 1
ATOM 569 O O . LEU A 1 73 ? -13.366 -6.348 3.499 1.00 90.50 73 LEU A O 1
ATOM 573 N N . MET A 1 74 ? -11.461 -5.186 3.285 1.00 87.62 74 MET A N 1
ATOM 574 C CA . MET A 1 74 ? -12.003 -4.320 2.235 1.00 87.62 74 MET A CA 1
ATOM 575 C C . MET A 1 74 ? -12.380 -5.098 0.970 1.00 87.62 74 MET A C 1
ATOM 577 O O . MET A 1 74 ? -13.385 -4.783 0.340 1.00 87.62 74 MET A O 1
ATOM 581 N N . ALA A 1 75 ? -11.606 -6.122 0.594 1.00 87.75 75 ALA A N 1
ATOM 582 C CA . ALA A 1 75 ? -11.938 -6.983 -0.541 1.00 87.75 75 ALA A CA 1
ATOM 583 C C . ALA A 1 75 ? -13.223 -7.796 -0.305 1.00 87.75 75 ALA A C 1
ATOM 585 O O . ALA A 1 75 ? -13.922 -8.118 -1.263 1.00 87.75 75 ALA A O 1
ATOM 586 N N . ALA A 1 76 ? -13.556 -8.087 0.956 1.00 90.25 76 ALA A N 1
ATOM 587 C CA . ALA A 1 76 ? -14.826 -8.691 1.353 1.00 90.25 76 ALA A CA 1
ATOM 588 C C . ALA A 1 76 ? -15.994 -7.682 1.412 1.00 90.25 76 ALA A C 1
ATOM 590 O O . ALA A 1 76 ? -17.124 -8.073 1.691 1.00 90.25 76 ALA A O 1
ATOM 591 N N . GLY A 1 77 ? -15.747 -6.396 1.134 1.00 86.81 77 GLY A N 1
ATOM 592 C CA . GLY A 1 77 ? -16.748 -5.330 1.216 1.00 86.81 77 GLY A CA 1
ATOM 593 C C . GLY A 1 77 ? -17.011 -4.832 2.639 1.00 86.81 77 GLY A C 1
ATOM 594 O O . GLY A 1 77 ? -17.957 -4.078 2.858 1.00 86.81 77 GLY A O 1
ATOM 595 N N . GLU A 1 78 ? -16.188 -5.232 3.609 1.00 86.25 78 GLU A N 1
ATOM 596 C CA . GLU A 1 78 ? -16.304 -4.778 4.990 1.00 86.25 78 GLU A CA 1
ATOM 597 C C . GLU A 1 78 ? -15.572 -3.446 5.176 1.00 86.25 78 GLU A C 1
ATOM 599 O O . GLU A 1 78 ? -14.479 -3.246 4.644 1.00 86.25 78 GLU A O 1
ATOM 604 N N . VAL A 1 79 ? -16.155 -2.539 5.967 1.00 79.56 79 VAL A N 1
ATOM 605 C CA . VAL A 1 79 ? -15.480 -1.316 6.423 1.00 79.56 79 VAL A CA 1
ATOM 606 C C . VAL A 1 79 ? -14.810 -1.632 7.763 1.00 79.56 79 VAL A C 1
ATOM 608 O O . VAL A 1 79 ? -15.512 -1.767 8.768 1.00 79.56 79 VAL A O 1
ATOM 611 N N . PRO A 1 80 ? -13.473 -1.782 7.810 1.00 79.56 80 PRO A N 1
ATOM 612 C CA . PRO A 1 80 ? -12.779 -2.228 9.009 1.00 79.56 80 PRO A CA 1
ATOM 613 C C . PRO A 1 80 ? -12.956 -1.227 10.159 1.00 79.56 80 PRO A C 1
ATOM 615 O O . PRO A 1 80 ? -12.432 -0.114 10.122 1.00 79.56 80 PRO A O 1
ATOM 618 N N . LEU A 1 81 ? -13.667 -1.632 11.212 1.00 77.69 81 LEU A N 1
ATOM 619 C CA . LEU A 1 81 ? -13.765 -0.857 12.451 1.00 77.69 81 LEU A CA 1
ATOM 620 C C . LEU A 1 81 ? -12.575 -1.174 13.366 1.00 77.69 81 LEU A C 1
ATOM 622 O O . LEU A 1 81 ? -12.156 -2.331 13.462 1.00 77.69 81 LEU A O 1
ATOM 626 N N . GLY A 1 82 ? -12.037 -0.152 14.034 1.00 80.19 82 GLY A N 1
ATOM 627 C CA . GLY A 1 82 ? -10.943 -0.271 15.002 1.00 80.19 82 GLY A CA 1
ATOM 628 C C . GLY A 1 82 ? -9.569 0.183 14.496 1.00 80.19 82 GLY A C 1
ATOM 629 O O . GLY A 1 82 ? -9.424 0.730 13.405 1.00 80.19 82 GLY A O 1
ATOM 630 N N . ASP A 1 83 ? -8.554 -0.062 15.327 1.00 74.75 83 ASP A N 1
ATOM 631 C CA . ASP A 1 83 ? -7.263 0.634 15.259 1.00 74.75 83 ASP A CA 1
ATOM 632 C C . ASP A 1 83 ? -6.163 -0.092 14.467 1.00 74.75 83 ASP A C 1
ATOM 634 O O . ASP A 1 83 ? -5.176 0.539 14.124 1.00 74.75 83 ASP A O 1
ATOM 638 N N . TYR A 1 84 ? -6.275 -1.402 14.198 1.00 87.75 84 TYR A N 1
ATOM 639 C CA . TYR A 1 84 ? -5.333 -2.218 13.391 1.00 87.75 84 TYR A CA 1
ATOM 640 C C . TYR A 1 84 ? -3.823 -1.955 13.608 1.00 87.75 84 TYR A C 1
ATOM 642 O O . TYR A 1 84 ? -3.038 -2.134 12.677 1.00 87.75 84 TYR A O 1
ATOM 650 N N . ARG A 1 85 ? -3.396 -1.552 14.818 1.00 86.44 85 ARG A N 1
ATOM 651 C CA . ARG A 1 85 ? -2.017 -1.140 15.170 1.00 86.44 85 ARG A CA 1
ATOM 652 C C . ARG A 1 85 ? -1.028 -2.308 15.206 1.00 86.44 85 ARG A C 1
ATOM 654 O O . ARG A 1 85 ? -0.515 -2.686 16.256 1.00 86.44 85 ARG A O 1
ATOM 661 N N . ARG A 1 86 ? -0.754 -2.895 14.051 1.00 91.81 86 ARG A N 1
ATOM 662 C CA . ARG A 1 86 ? 0.295 -3.892 13.864 1.00 91.81 86 ARG A CA 1
ATOM 663 C C . ARG A 1 86 ? 1.056 -3.527 12.610 1.00 91.81 86 ARG A C 1
ATOM 665 O O . ARG A 1 86 ? 0.486 -3.559 11.532 1.00 91.81 86 ARG A O 1
ATOM 672 N N . SER A 1 87 ? 2.332 -3.191 12.748 1.00 93.06 87 SER A N 1
ATOM 673 C CA . SER A 1 87 ? 3.109 -2.769 11.591 1.00 93.06 87 SER A CA 1
ATOM 674 C C . SER A 1 87 ? 3.236 -3.883 10.550 1.00 93.06 87 SER A C 1
ATOM 676 O O . SER A 1 87 ? 3.520 -5.030 10.900 1.00 93.06 87 SER A O 1
ATOM 678 N N . SER A 1 88 ? 3.097 -3.517 9.279 1.00 94.44 88 SER A N 1
ATOM 679 C CA . SER A 1 88 ? 3.302 -4.391 8.122 1.00 94.44 88 SER A CA 1
ATOM 680 C C . SER A 1 88 ? 4.458 -3.878 7.269 1.00 94.44 88 SER A C 1
ATOM 682 O O . SER A 1 88 ? 4.581 -2.677 7.018 1.00 94.44 88 SER A O 1
ATOM 684 N N . LEU A 1 89 ? 5.300 -4.790 6.788 1.00 96.25 89 LEU A N 1
ATOM 685 C CA . LEU A 1 89 ? 6.351 -4.509 5.820 1.00 96.25 89 LEU A CA 1
ATOM 686 C C . LEU A 1 89 ? 5.863 -4.890 4.422 1.00 96.25 89 LEU A C 1
ATOM 688 O O . LEU A 1 89 ? 5.543 -6.049 4.166 1.00 96.25 89 LEU A O 1
ATOM 692 N N . ALA A 1 90 ? 5.832 -3.912 3.523 1.00 96.31 90 ALA A N 1
ATOM 693 C CA . ALA A 1 90 ? 5.519 -4.098 2.116 1.00 96.31 90 ALA A CA 1
ATOM 694 C C . ALA A 1 90 ? 6.793 -3.973 1.276 1.00 96.31 90 ALA A C 1
ATOM 696 O O . ALA A 1 90 ? 7.568 -3.023 1.433 1.00 96.31 90 ALA A O 1
ATOM 697 N N . VAL A 1 91 ? 7.008 -4.931 0.379 1.00 96.12 91 VAL A N 1
ATOM 698 C CA . VAL A 1 91 ? 8.161 -4.981 -0.522 1.00 96.12 91 VAL A CA 1
ATOM 699 C C . VAL A 1 91 ? 7.663 -5.226 -1.936 1.00 96.12 91 VAL A C 1
ATOM 701 O O . VAL A 1 91 ? 7.017 -6.236 -2.202 1.00 96.12 91 VAL A O 1
ATOM 704 N N . TRP A 1 92 ? 8.012 -4.335 -2.857 1.00 96.00 92 TRP A N 1
ATOM 705 C CA . TRP A 1 92 ? 7.812 -4.508 -4.293 1.00 96.00 92 TRP A CA 1
ATOM 706 C C . TRP A 1 92 ? 9.166 -4.574 -4.975 1.00 96.00 92 TRP A C 1
ATOM 708 O O . TRP A 1 92 ? 10.008 -3.705 -4.758 1.00 96.00 92 TRP A O 1
ATOM 718 N N . TRP A 1 93 ? 9.395 -5.586 -5.805 1.00 95.19 93 TRP A N 1
ATOM 719 C CA . TRP A 1 93 ? 10.681 -5.745 -6.473 1.00 95.19 93 TRP A CA 1
ATOM 720 C C . TRP A 1 93 ? 10.560 -6.378 -7.850 1.00 95.19 93 TRP A C 1
ATOM 722 O O . TRP A 1 93 ? 9.640 -7.141 -8.134 1.00 95.19 93 TRP A O 1
ATOM 732 N N . ARG A 1 94 ? 11.532 -6.093 -8.715 1.00 93.00 94 ARG A N 1
ATOM 733 C CA . ARG A 1 94 ? 11.691 -6.751 -10.013 1.00 93.00 94 ARG A CA 1
ATOM 734 C C . ARG A 1 94 ? 13.181 -6.930 -10.339 1.00 93.00 94 ARG A C 1
ATOM 736 O O . ARG A 1 94 ? 13.956 -5.994 -10.140 1.00 93.00 94 ARG A O 1
ATOM 743 N N . PRO A 1 95 ? 13.610 -8.097 -10.857 1.00 88.50 95 PRO A N 1
ATOM 744 C CA . PRO A 1 95 ? 15.011 -8.319 -11.231 1.00 88.50 95 PRO A CA 1
ATOM 745 C C . PRO A 1 95 ? 15.505 -7.334 -12.297 1.00 88.50 95 PRO A C 1
ATOM 747 O O . PRO A 1 95 ? 16.606 -6.793 -12.207 1.00 88.50 95 PRO A O 1
ATOM 750 N N . THR A 1 96 ? 14.673 -7.042 -13.294 1.00 85.62 96 THR A N 1
ATOM 751 C CA . THR A 1 96 ? 14.939 -6.057 -14.352 1.00 85.62 96 THR A CA 1
ATOM 752 C C . THR A 1 96 ? 13.721 -5.166 -14.556 1.00 85.62 96 THR A C 1
ATOM 754 O O . THR A 1 96 ? 12.617 -5.525 -14.158 1.00 85.62 96 THR A O 1
ATOM 757 N N . VAL A 1 97 ? 13.912 -4.017 -15.204 1.00 79.25 97 VAL A N 1
ATOM 758 C CA . VAL A 1 97 ? 12.829 -3.104 -15.609 1.00 79.25 97 VAL A CA 1
ATOM 759 C C . VAL A 1 97 ? 11.731 -3.829 -16.401 1.00 79.25 97 VAL A C 1
ATOM 761 O O . VAL A 1 97 ? 10.550 -3.637 -16.125 1.00 79.25 97 VAL A O 1
ATOM 764 N N . ALA A 1 98 ? 12.126 -4.722 -17.312 1.00 81.44 98 ALA A N 1
ATOM 765 C CA . ALA A 1 98 ? 11.220 -5.517 -18.140 1.00 81.44 98 ALA A CA 1
ATOM 766 C C . ALA A 1 98 ? 10.558 -6.696 -17.397 1.00 81.44 98 ALA A C 1
ATOM 768 O O . ALA A 1 98 ? 9.657 -7.335 -17.932 1.00 81.44 98 ALA A O 1
ATOM 769 N N . SER A 1 99 ? 11.006 -7.021 -16.180 1.00 86.88 99 SER A N 1
ATOM 770 C CA . SER A 1 99 ? 10.433 -8.124 -15.406 1.00 86.88 99 SER A CA 1
ATOM 771 C C . SER A 1 99 ? 9.113 -7.715 -14.755 1.00 86.88 99 SER A C 1
ATOM 773 O O . SER A 1 99 ? 8.955 -6.575 -14.313 1.00 86.88 99 SER A O 1
ATOM 775 N N . ARG A 1 100 ? 8.199 -8.681 -14.595 1.00 88.25 100 ARG A N 1
ATOM 776 C CA . ARG A 1 100 ? 6.977 -8.495 -13.801 1.00 88.25 100 ARG A CA 1
ATOM 777 C C . ARG A 1 100 ? 7.331 -8.081 -12.371 1.00 88.25 100 ARG A C 1
ATOM 779 O O . ARG A 1 100 ? 8.198 -8.691 -11.740 1.00 88.25 100 ARG A O 1
ATOM 786 N N . LEU A 1 101 ? 6.622 -7.076 -11.859 1.00 91.25 101 LEU A N 1
ATOM 787 C CA . LEU A 1 101 ? 6.743 -6.651 -10.473 1.00 91.25 101 LEU A CA 1
ATOM 788 C C . LEU A 1 101 ? 6.245 -7.763 -9.539 1.00 91.25 101 LEU A C 1
ATOM 790 O O . LEU A 1 101 ? 5.118 -8.242 -9.665 1.00 91.25 101 LEU A O 1
ATOM 794 N N . LYS A 1 102 ? 7.104 -8.177 -8.612 1.00 93.69 102 LYS A N 1
ATOM 795 C CA . LYS A 1 102 ? 6.781 -9.067 -7.498 1.00 93.69 102 LYS A CA 1
ATOM 796 C C . LYS A 1 102 ? 6.468 -8.233 -6.264 1.00 93.69 102 LYS A C 1
ATOM 798 O O . LYS A 1 102 ? 6.945 -7.106 -6.133 1.00 93.69 102 LYS A O 1
ATOM 803 N N . HIS A 1 103 ? 5.665 -8.797 -5.373 1.00 93.88 103 HIS A N 1
ATOM 804 C CA . HIS A 1 103 ? 5.212 -8.128 -4.167 1.00 93.88 103 HIS A CA 1
ATOM 805 C C . HIS A 1 103 ? 5.138 -9.107 -2.992 1.00 93.88 103 HIS A C 1
ATOM 807 O O . HIS A 1 103 ? 4.798 -10.277 -3.173 1.00 93.88 103 HIS A O 1
ATOM 813 N N . TRP A 1 104 ? 5.450 -8.614 -1.798 1.00 94.94 104 TRP A N 1
ATOM 814 C CA . TRP A 1 104 ? 5.340 -9.324 -0.534 1.00 94.94 104 TRP A CA 1
ATOM 815 C C . TRP A 1 104 ? 4.872 -8.361 0.557 1.00 94.94 104 TRP A C 1
ATOM 817 O O . TRP A 1 104 ? 5.328 -7.219 0.613 1.00 94.94 104 TRP A O 1
ATOM 827 N N . LEU A 1 105 ? 3.981 -8.848 1.419 1.00 94.25 105 LEU A N 1
ATOM 828 C CA . LEU A 1 105 ? 3.389 -8.104 2.524 1.00 94.25 105 LEU A CA 1
ATOM 829 C C . LEU A 1 105 ? 3.283 -9.010 3.755 1.00 94.25 105 LEU A C 1
ATOM 831 O O . LEU A 1 105 ? 2.705 -10.101 3.661 1.00 94.25 105 LEU A O 1
ATOM 835 N N . SER A 1 106 ? 3.838 -8.551 4.881 1.00 91.38 106 SER A N 1
ATOM 836 C CA . SER A 1 106 ? 3.797 -9.245 6.179 1.00 91.38 106 SER A CA 1
ATOM 837 C C . SER A 1 106 ? 2.555 -8.927 6.996 1.00 91.38 106 SER A C 1
ATOM 839 O O . SER A 1 106 ? 2.295 -7.712 7.186 1.00 91.38 106 SER A O 1
#

Secondary structure (DSSP, 8-state):
-TTTSPPPTTS-HHHHHHHHHHHHHHHHHHH--SSTTHHHHHHHHHHHHHHHHS--SEEEEEESS-HHHHHHHHHTT----S-----EEEEEE-SSTTSPPEEEE-

Foldseek 3Di:
DCVVDPDDPPDDVLVVLLVVLVVVVVVCVVPNDPPNCVSLLSVLVNQVSCVQPVLDQKGKDKGQFQNVVCVVCVVVVHDDDDDRRDIKIKMWHAPGSPGDIDIDID

Sequence (106 aa):
NYAVNPPAAGQRPSEDAIAFVKHLEAQAAEKGLEPAWALSLARYEAGRLAAEWHNQRLVIRLLPHDVKRLATLMAAGEVPLGDYRRSSLAVWWRPTVASRLKHWLS

pLDDT: mean 82.76, std 13.48, range [39.69, 96.31]

Radius of gyration: 14.79 Å; chains: 1; bounding box: 32×28×36 Å